Protein AF-A0A7J7K461-F1 (afdb_monomer_lite)

Organism: Bugula neritina (NCBI:txid10212)

Structure (mmCIF, N/CA/C/O backbone):
data_AF-A0A7J7K461-F1
#
_entry.id   AF-A0A7J7K461-F1
#
loop_
_atom_site.group_PDB
_atom_site.id
_atom_site.type_symbol
_atom_site.label_atom_id
_atom_site.label_alt_id
_atom_site.label_comp_id
_atom_site.label_asym_id
_atom_site.label_entity_id
_atom_site.label_seq_id
_atom_site.pdbx_PDB_ins_code
_atom_site.Cartn_x
_atom_site.Cartn_y
_atom_site.Cartn_z
_atom_site.occupancy
_atom_site.B_iso_or_equiv
_atom_site.auth_seq_id
_atom_site.auth_comp_id
_atom_site.auth_asym_id
_atom_site.auth_atom_id
_atom_site.pdbx_PDB_model_num
ATOM 1 N N . MET A 1 1 ? -11.653 11.736 0.946 1.00 48.47 1 MET A N 1
ATOM 2 C CA . MET A 1 1 ? -12.380 11.707 -0.346 1.00 48.47 1 MET A CA 1
ATOM 3 C C . MET A 1 1 ? -13.665 10.953 -0.070 1.00 48.47 1 MET A C 1
ATOM 5 O O . MET A 1 1 ? -13.584 9.875 0.488 1.00 48.47 1 MET A O 1
ATOM 9 N N . ALA A 1 2 ? -14.838 11.529 -0.335 1.00 41.44 2 ALA A N 1
ATOM 10 C CA . ALA A 1 2 ? -16.106 10.884 0.010 1.00 41.44 2 ALA A CA 1
ATOM 11 C C . ALA A 1 2 ? -16.482 9.839 -1.056 1.00 41.44 2 ALA A C 1
ATOM 13 O O . ALA A 1 2 ? -16.971 10.188 -2.126 1.00 41.44 2 ALA A O 1
ATOM 14 N N . GLY A 1 3 ? -16.220 8.566 -0.760 1.00 52.94 3 GLY A N 1
ATOM 15 C CA . GLY A 1 3 ? -16.670 7.414 -1.540 1.00 52.94 3 GLY A CA 1
ATOM 16 C C . GLY A 1 3 ? -16.218 6.110 -0.878 1.00 52.94 3 GLY A C 1
ATOM 17 O O . GLY A 1 3 ? -15.059 6.002 -0.489 1.00 52.94 3 GLY A O 1
ATOM 18 N N . ASN A 1 4 ? -17.131 5.145 -0.722 1.00 73.50 4 ASN A N 1
ATOM 19 C CA . ASN A 1 4 ? -16.883 3.815 -0.143 1.00 73.50 4 ASN A CA 1
ATOM 20 C C . ASN A 1 4 ? -15.889 3.005 -0.998 1.00 73.50 4 ASN A C 1
ATOM 22 O O . ASN A 1 4 ? -16.290 2.142 -1.778 1.00 73.50 4 ASN A O 1
ATOM 26 N N . PHE A 1 5 ? -14.593 3.266 -0.865 1.00 88.38 5 PHE A N 1
ATOM 27 C CA . PHE A 1 5 ? -13.548 2.499 -1.536 1.00 88.38 5 PHE A CA 1
ATOM 28 C C . PHE A 1 5 ? -12.649 1.835 -0.501 1.00 88.38 5 PHE A C 1
ATOM 30 O O . PHE A 1 5 ? -12.131 2.489 0.393 1.00 88.38 5 PHE A O 1
ATOM 37 N N . HIS A 1 6 ? -12.440 0.528 -0.649 1.00 94.50 6 HIS A N 1
ATOM 38 C CA . HIS A 1 6 ? -11.503 -0.230 0.185 1.00 94.50 6 HIS A CA 1
ATOM 39 C C . HIS A 1 6 ? -10.047 -0.052 -0.277 1.00 94.50 6 HIS A C 1
ATOM 41 O O . HIS A 1 6 ? -9.120 -0.210 0.515 1.00 94.50 6 HIS A O 1
ATOM 47 N N . PHE A 1 7 ? -9.846 0.289 -1.556 1.00 96.88 7 PHE A N 1
ATOM 48 C CA . PHE A 1 7 ? -8.535 0.387 -2.193 1.00 96.88 7 PHE A CA 1
ATOM 49 C C . PHE A 1 7 ? -8.368 1.678 -2.990 1.00 96.88 7 PHE A C 1
ATOM 51 O O . PHE A 1 7 ? -9.334 2.202 -3.545 1.00 96.88 7 PHE A O 1
ATOM 58 N N . TYR A 1 8 ? -7.120 2.127 -3.118 1.00 96.56 8 TYR A N 1
ATOM 59 C CA . TYR A 1 8 ? -6.719 3.214 -4.010 1.00 96.56 8 TYR A CA 1
ATOM 60 C C . TYR A 1 8 ? -5.487 2.809 -4.823 1.00 96.56 8 TYR A C 1
ATOM 62 O O . TYR A 1 8 ? -4.514 2.315 -4.259 1.00 96.56 8 TYR A O 1
ATOM 70 N N . LEU A 1 9 ? -5.511 3.025 -6.141 1.00 97.06 9 LEU A N 1
ATOM 71 C CA . LEU A 1 9 ? -4.353 2.791 -7.009 1.00 97.06 9 LEU A CA 1
ATOM 72 C C . LEU A 1 9 ? -3.371 3.966 -6.888 1.00 97.06 9 LEU A C 1
ATOM 74 O O . LEU A 1 9 ? -3.531 4.992 -7.544 1.00 97.06 9 LEU A O 1
ATOM 78 N N . ALA A 1 10 ? -2.345 3.804 -6.056 1.00 96.69 10 ALA A N 1
ATOM 79 C CA . ALA A 1 10 ? -1.248 4.752 -5.882 1.00 96.69 10 ALA A CA 1
ATOM 80 C C . ALA A 1 10 ? -0.072 4.374 -6.799 1.00 96.69 10 ALA A C 1
ATOM 82 O O . ALA A 1 10 ? 1.011 4.017 -6.335 1.00 96.69 10 ALA A O 1
ATOM 83 N N . PHE A 1 11 ? -0.311 4.375 -8.111 1.00 97.56 11 PHE A N 1
ATOM 84 C CA . PHE A 1 11 ? 0.717 4.064 -9.105 1.00 97.56 11 PHE A CA 1
ATOM 85 C C . PHE A 1 11 ? 1.523 5.305 -9.454 1.00 97.56 11 PHE A C 1
ATOM 87 O O . PHE A 1 11 ? 0.967 6.389 -9.642 1.00 97.56 11 PHE A O 1
ATOM 94 N N . GLU A 1 12 ? 2.829 5.125 -9.579 1.00 96.94 12 GLU A N 1
ATOM 95 C CA . GLU A 1 12 ? 3.735 6.164 -10.020 1.00 96.94 12 GLU A CA 1
ATOM 96 C C . GLU A 1 12 ? 3.860 6.202 -11.533 1.00 96.94 12 GLU A C 1
ATOM 98 O O . GLU A 1 12 ? 3.653 5.215 -12.237 1.00 96.94 12 GLU A O 1
ATOM 103 N N . ASN A 1 13 ? 4.194 7.387 -12.034 1.00 94.50 13 ASN A N 1
ATOM 104 C CA . ASN A 1 13 ? 4.271 7.636 -13.470 1.00 94.50 13 ASN A CA 1
ATOM 105 C C . ASN A 1 13 ? 5.458 6.909 -14.131 1.00 94.50 13 ASN A C 1
ATOM 107 O O . ASN A 1 13 ? 5.443 6.704 -15.342 1.00 94.50 13 ASN A O 1
ATOM 111 N N . SER A 1 14 ? 6.462 6.528 -13.335 1.00 93.31 14 SER A N 1
ATOM 112 C CA . SER A 1 14 ? 7.690 5.856 -13.763 1.00 93.31 14 SER A CA 1
ATOM 113 C C . SER A 1 14 ? 8.207 4.935 -12.656 1.00 93.31 14 SER A C 1
ATOM 115 O O . SER A 1 14 ? 7.968 5.185 -11.475 1.00 93.31 14 SER A O 1
ATOM 117 N N . LEU A 1 15 ? 8.958 3.896 -13.030 1.00 93.69 15 LEU A N 1
ATOM 118 C CA . LEU A 1 15 ? 9.701 3.048 -12.093 1.00 93.69 15 LEU A CA 1
ATOM 119 C C . LEU A 1 15 ? 11.124 3.599 -11.947 1.00 93.69 15 LEU A C 1
ATOM 121 O O . LEU A 1 15 ? 12.005 3.262 -12.737 1.00 93.69 15 LEU A O 1
ATOM 125 N N . CYS A 1 16 ? 11.321 4.484 -10.973 1.00 93.06 16 CYS A N 1
ATOM 126 C CA . CYS A 1 16 ? 12.596 5.145 -10.699 1.00 93.06 16 CYS A CA 1
ATOM 127 C C . CYS A 1 16 ? 12.973 4.975 -9.226 1.00 93.06 16 CYS A C 1
ATOM 129 O O . CYS A 1 16 ? 12.090 4.883 -8.375 1.00 93.06 16 CYS A O 1
ATOM 131 N N . GLU A 1 17 ? 14.275 4.962 -8.948 1.00 93.94 17 GLU A N 1
ATOM 132 C CA . GLU A 1 17 ? 14.811 4.939 -7.585 1.00 93.94 17 GLU A CA 1
ATOM 133 C C . GLU A 1 17 ? 14.325 6.166 -6.802 1.00 93.94 17 GLU A C 1
ATOM 135 O O . GLU A 1 17 ? 14.273 7.276 -7.341 1.00 93.94 17 GLU A O 1
ATOM 140 N N . ASP A 1 18 ? 13.900 5.932 -5.562 1.00 89.88 18 ASP A N 1
ATOM 141 C CA . ASP A 1 18 ? 13.364 6.904 -4.608 1.00 89.88 18 ASP A CA 1
ATOM 142 C C . ASP A 1 18 ? 12.114 7.665 -5.096 1.00 89.88 18 ASP A C 1
ATOM 144 O O . ASP A 1 18 ? 11.670 8.641 -4.481 1.00 89.88 18 ASP A O 1
ATOM 148 N N . TYR A 1 19 ? 11.487 7.218 -6.191 1.00 92.44 19 TYR A N 1
ATOM 149 C CA . TYR A 1 19 ? 10.322 7.882 -6.772 1.00 92.44 19 TYR A CA 1
ATOM 150 C C . TYR A 1 19 ? 9.018 7.361 -6.162 1.00 92.44 19 TYR A C 1
ATOM 152 O O . TYR A 1 19 ? 8.288 6.582 -6.777 1.00 92.44 19 TYR A O 1
ATOM 160 N N . ILE A 1 20 ? 8.733 7.807 -4.934 1.00 93.56 20 ILE A N 1
ATOM 161 C CA . ILE A 1 20 ? 7.483 7.546 -4.205 1.00 93.56 20 ILE A CA 1
ATOM 162 C C . ILE A 1 20 ? 6.874 8.883 -3.764 1.00 93.56 20 ILE A C 1
ATOM 164 O O . ILE A 1 20 ? 7.450 9.627 -2.970 1.00 93.56 20 ILE A O 1
ATOM 168 N N . THR A 1 21 ? 5.694 9.203 -4.292 1.00 92.44 21 THR A N 1
ATOM 169 C CA . THR A 1 21 ? 5.117 10.555 -4.271 1.00 92.44 21 THR A CA 1
ATOM 170 C C . THR A 1 21 ? 3.891 10.672 -3.364 1.00 92.44 21 THR A C 1
ATOM 172 O O . THR A 1 21 ? 3.493 9.743 -2.654 1.00 92.44 21 THR A O 1
ATOM 175 N N . GLU A 1 22 ? 3.237 11.835 -3.396 1.00 92.06 22 GLU A N 1
ATOM 176 C CA . GLU A 1 22 ? 2.046 12.143 -2.610 1.00 92.06 22 GLU A CA 1
ATOM 177 C C . GLU A 1 22 ? 0.866 11.199 -2.867 1.00 92.06 22 GLU A C 1
ATOM 179 O O . GLU A 1 22 ? -0.028 11.125 -2.026 1.00 92.06 22 GLU A O 1
ATOM 184 N N . LYS A 1 23 ? 0.843 10.471 -3.994 1.00 93.69 23 LYS A N 1
ATOM 185 C CA . LYS A 1 23 ? -0.203 9.474 -4.288 1.00 93.69 23 LYS A CA 1
ATOM 186 C C . LYS A 1 23 ? -0.261 8.390 -3.218 1.00 93.69 23 LYS A C 1
ATOM 188 O O . LYS A 1 23 ? -1.345 7.957 -2.841 1.00 93.69 23 LYS A O 1
ATOM 193 N N . PHE A 1 24 ? 0.900 7.973 -2.721 1.00 94.88 24 PHE A N 1
ATOM 194 C CA . PHE A 1 24 ? 1.010 7.005 -1.640 1.00 94.88 24 PHE A CA 1
ATOM 195 C C . PHE A 1 24 ? 0.721 7.657 -0.282 1.00 94.88 24 PHE A C 1
ATOM 197 O O . PHE A 1 24 ? -0.161 7.219 0.462 1.00 94.88 24 PHE A O 1
ATOM 204 N N . TRP A 1 25 ? 1.415 8.760 0.007 1.00 92.31 25 TRP A N 1
ATOM 205 C CA . TRP A 1 25 ? 1.380 9.409 1.318 1.00 92.31 25 TRP A CA 1
ATOM 206 C C . TRP A 1 25 ? 0.014 9.990 1.674 1.00 92.31 25 TRP A C 1
ATOM 208 O O . TRP A 1 25 ? -0.464 9.776 2.785 1.00 92.31 25 TRP A O 1
ATOM 218 N N . LYS A 1 26 ? -0.685 10.633 0.730 1.00 91.12 26 LYS A N 1
ATOM 219 C CA . LYS A 1 26 ? -2.013 11.217 0.989 1.00 91.12 26 LYS A CA 1
ATOM 220 C C . LYS A 1 26 ? -3.052 10.175 1.410 1.00 91.12 26 LYS A C 1
ATOM 222 O O . LYS A 1 26 ? -3.970 10.512 2.154 1.00 91.12 26 LYS A O 1
ATOM 227 N N . ILE A 1 27 ? -2.924 8.927 0.951 1.00 92.00 27 ILE A N 1
ATOM 228 C CA . ILE A 1 27 ? -3.837 7.836 1.325 1.00 92.00 27 ILE A CA 1
ATOM 229 C C . ILE A 1 27 ? -3.539 7.334 2.734 1.00 92.00 27 ILE A C 1
ATOM 231 O O . ILE A 1 27 ? -4.454 7.166 3.539 1.00 92.00 27 ILE A O 1
ATOM 235 N N . LEU A 1 28 ? -2.260 7.152 3.058 1.00 91.69 28 LEU A N 1
ATOM 236 C CA . LEU A 1 28 ? -1.840 6.754 4.398 1.00 91.69 28 LEU A CA 1
ATOM 237 C C . LEU A 1 28 ? -2.186 7.821 5.449 1.00 91.69 28 LEU A C 1
ATOM 239 O O . LEU A 1 28 ? -2.683 7.492 6.525 1.00 91.69 28 LEU A O 1
ATOM 243 N N . GLU A 1 29 ? -1.973 9.099 5.133 1.00 89.25 29 GLU A N 1
ATOM 244 C CA . GLU A 1 29 ? -2.259 10.229 6.025 1.00 89.25 29 GLU A CA 1
ATOM 245 C C . GLU A 1 29 ? -3.753 10.527 6.186 1.00 89.25 29 GLU A C 1
ATOM 247 O O . GLU A 1 29 ? -4.161 11.148 7.172 1.00 89.25 29 GLU A O 1
ATOM 252 N N . GLY A 1 30 ? -4.568 10.114 5.215 1.00 86.12 30 GLY A N 1
ATOM 253 C CA . GLY A 1 30 ? -6.002 10.348 5.226 1.00 86.12 30 GLY A CA 1
ATOM 254 C C . GLY A 1 30 ? -6.700 9.694 6.428 1.00 86.12 30 GLY A C 1
ATOM 255 O O . GLY A 1 30 ? -6.229 8.675 6.950 1.00 86.12 30 GLY A O 1
ATOM 256 N N . PRO A 1 31 ? -7.845 10.253 6.865 1.00 84.81 31 PRO A N 1
ATOM 257 C CA . PRO A 1 31 ? -8.683 9.635 7.893 1.00 84.81 31 PRO A CA 1
ATOM 258 C C . PRO A 1 31 ? -9.421 8.388 7.376 1.00 84.81 31 PRO A C 1
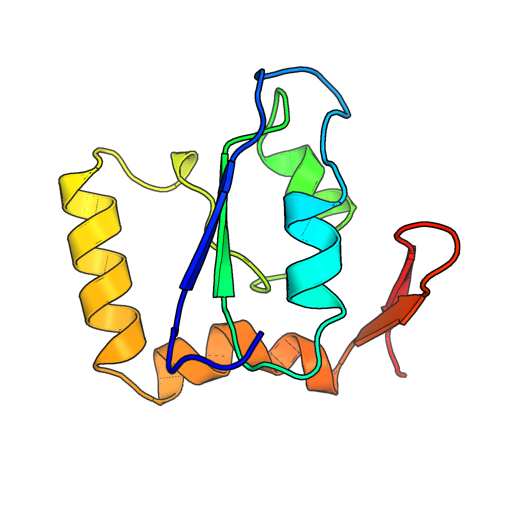ATOM 260 O O . PRO A 1 31 ? -9.920 7.600 8.175 1.00 84.81 31 PRO A O 1
ATOM 263 N N . ASP A 1 32 ? -9.490 8.214 6.055 1.00 88.06 32 ASP A N 1
ATOM 264 C CA . ASP A 1 32 ? -10.229 7.139 5.405 1.00 88.06 32 ASP A CA 1
ATOM 265 C C . ASP A 1 32 ? -9.485 5.792 5.555 1.00 88.06 32 ASP A C 1
ATOM 267 O O . ASP A 1 32 ? -8.259 5.707 5.425 1.00 88.06 32 ASP A O 1
ATOM 271 N N . LEU A 1 33 ? -10.231 4.712 5.809 1.00 92.19 33 LEU A N 1
ATOM 272 C CA . LEU A 1 33 ? -9.697 3.349 5.912 1.00 92.19 33 LEU A CA 1
ATOM 273 C C . LEU A 1 33 ? -9.523 2.732 4.519 1.00 92.19 33 LEU A C 1
ATOM 275 O O . LEU A 1 33 ? -10.256 1.832 4.121 1.00 92.19 33 LEU A O 1
ATOM 279 N N . VAL A 1 34 ? -8.556 3.255 3.770 1.00 94.81 34 VAL A N 1
ATOM 280 C CA . VAL A 1 34 ? -8.255 2.843 2.393 1.00 94.81 34 VAL A CA 1
ATOM 281 C C . VAL A 1 34 ? -6.870 2.213 2.334 1.00 94.81 34 VAL A C 1
ATOM 283 O O . VAL A 1 34 ? -5.913 2.756 2.888 1.00 94.81 34 VAL A O 1
ATOM 286 N N . ILE A 1 35 ? -6.757 1.081 1.638 1.00 97.31 35 ILE A N 1
ATOM 287 C CA . ILE A 1 35 ? -5.490 0.374 1.441 1.00 97.31 35 ILE A CA 1
ATOM 288 C C . ILE A 1 35 ? -4.879 0.806 0.093 1.00 97.31 35 ILE A C 1
ATOM 290 O O . ILE A 1 35 ? -5.490 0.578 -0.958 1.00 97.31 35 ILE A O 1
ATOM 294 N N . PRO A 1 36 ? -3.687 1.426 0.072 1.00 97.25 36 PRO A N 1
ATOM 295 C CA . PRO A 1 36 ? -3.016 1.775 -1.172 1.00 97.25 36 PRO A CA 1
ATOM 296 C C . PRO A 1 36 ? -2.478 0.522 -1.878 1.00 97.25 36 PRO A C 1
ATOM 298 O O . PRO A 1 36 ? -1.789 -0.309 -1.282 1.00 97.25 36 PRO A O 1
ATOM 301 N N . ILE A 1 37 ? -2.769 0.409 -3.172 1.00 98.38 37 ILE A N 1
ATOM 302 C CA . ILE A 1 37 ? -2.150 -0.546 -4.091 1.00 98.38 37 ILE A CA 1
ATOM 303 C C . ILE A 1 37 ? -1.072 0.219 -4.854 1.00 98.38 37 ILE A C 1
ATOM 305 O O . ILE A 1 37 ? -1.384 1.175 -5.565 1.00 98.38 37 ILE A O 1
ATOM 309 N N . VAL A 1 38 ? 0.184 -0.185 -4.702 1.00 97.88 38 VAL A N 1
ATOM 310 C CA . VAL A 1 38 ? 1.339 0.597 -5.156 1.00 97.88 38 VAL A CA 1
ATOM 311 C C . VAL A 1 38 ? 2.068 -0.079 -6.311 1.00 97.88 38 VAL A C 1
ATOM 313 O O . VAL A 1 38 ? 2.209 -1.306 -6.362 1.00 97.88 38 VAL A O 1
ATOM 316 N N . MET A 1 39 ? 2.544 0.753 -7.232 1.00 96.94 39 MET A N 1
ATOM 317 C CA . MET A 1 39 ? 3.473 0.393 -8.297 1.00 96.94 39 MET A CA 1
ATOM 318 C C . MET A 1 39 ? 4.366 1.603 -8.546 1.00 96.94 39 MET A C 1
ATOM 320 O O . MET A 1 39 ? 3.919 2.584 -9.128 1.00 96.94 39 MET A O 1
ATOM 324 N N . GLY A 1 40 ? 5.595 1.541 -8.064 1.00 94.25 40 GLY A N 1
ATOM 325 C CA . GLY A 1 40 ? 6.551 2.640 -8.053 1.00 94.25 40 GLY A CA 1
ATOM 326 C C . GLY A 1 40 ? 7.859 2.152 -7.446 1.00 94.25 40 GLY A C 1
ATOM 327 O O . GLY A 1 40 ? 7.982 0.953 -7.168 1.00 94.25 40 GLY A O 1
ATOM 328 N N . GLY A 1 41 ? 8.821 3.054 -7.259 1.00 93.25 41 GLY A N 1
ATOM 329 C CA . GLY A 1 41 ? 10.186 2.666 -6.902 1.00 93.25 41 GLY A CA 1
ATOM 330 C C . GLY A 1 41 ? 10.855 1.814 -7.990 1.00 93.25 41 GLY A C 1
ATOM 331 O O . GLY A 1 41 ? 10.214 1.258 -8.893 1.00 93.25 41 GLY A O 1
ATOM 332 N N . LEU A 1 42 ? 12.171 1.677 -7.915 1.00 92.00 42 LEU A N 1
ATOM 333 C CA . LEU A 1 42 ? 12.902 0.716 -8.737 1.00 92.00 42 LEU A CA 1
ATOM 334 C C . LEU A 1 42 ? 12.878 -0.681 -8.094 1.00 92.00 42 LEU A C 1
ATOM 336 O O . LEU A 1 42 ? 12.842 -1.709 -8.787 1.00 92.00 42 LEU A O 1
ATOM 340 N N . ARG A 1 43 ? 12.848 -0.724 -6.761 1.00 93.62 43 ARG A N 1
ATOM 341 C CA . ARG A 1 43 ? 12.908 -1.912 -5.907 1.00 93.62 43 ARG A CA 1
ATOM 342 C C . ARG A 1 43 ? 11.763 -1.898 -4.901 1.00 93.62 43 ARG A C 1
ATOM 344 O O . ARG A 1 43 ? 11.330 -0.847 -4.445 1.00 93.62 43 ARG A O 1
ATOM 351 N N . MET A 1 44 ? 11.272 -3.079 -4.534 1.00 91.12 44 MET A N 1
ATOM 352 C CA . MET A 1 44 ? 10.176 -3.179 -3.561 1.00 91.12 44 MET A CA 1
ATOM 353 C C . MET A 1 44 ? 10.605 -2.721 -2.166 1.00 91.12 44 MET A 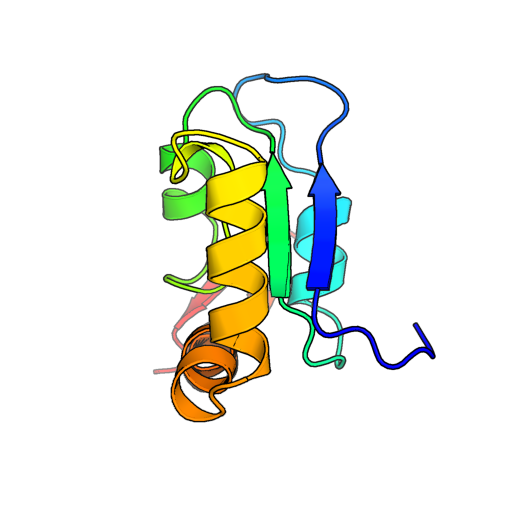C 1
ATOM 355 O O . MET A 1 44 ? 9.824 -2.078 -1.468 1.00 91.12 44 MET A O 1
ATOM 359 N N . GLU A 1 45 ? 11.862 -2.998 -1.812 1.00 94.38 45 GLU A N 1
ATOM 360 C CA . GLU A 1 45 ? 12.483 -2.604 -0.543 1.00 94.38 45 GLU A CA 1
ATOM 361 C C . GLU A 1 45 ? 12.380 -1.093 -0.257 1.00 94.38 45 GLU A C 1
ATOM 363 O O . GLU A 1 45 ? 12.377 -0.683 0.900 1.00 94.38 45 GLU A O 1
ATOM 368 N N . GLU A 1 46 ? 12.243 -0.247 -1.283 1.00 94.62 46 GLU A N 1
ATOM 369 C CA . GLU A 1 46 ? 12.055 1.199 -1.108 1.00 94.62 46 GLU A CA 1
ATOM 370 C C . GLU A 1 46 ? 10.779 1.513 -0.316 1.00 94.62 46 GLU A C 1
ATOM 372 O O . GLU A 1 46 ? 10.813 2.319 0.614 1.00 94.62 46 GLU A O 1
ATOM 377 N N . TYR A 1 47 ? 9.670 0.820 -0.597 1.00 94.62 47 TYR A N 1
ATOM 378 C CA . TYR A 1 47 ? 8.456 0.964 0.208 1.00 94.62 47 TYR A CA 1
ATOM 379 C C . TYR A 1 47 ? 8.612 0.336 1.597 1.00 94.62 47 TYR A C 1
ATOM 381 O O . TYR A 1 47 ? 8.073 0.866 2.566 1.00 94.62 47 TYR A O 1
ATOM 389 N N . GLU A 1 48 ? 9.329 -0.783 1.722 1.00 93.06 48 GLU A N 1
ATOM 390 C CA . GLU A 1 48 ? 9.574 -1.445 3.014 1.00 93.06 48 GLU A CA 1
ATOM 391 C C . GLU A 1 48 ? 10.371 -0.559 3.979 1.00 93.06 48 GLU A C 1
ATOM 393 O O . GLU A 1 48 ? 10.107 -0.565 5.181 1.00 93.06 48 GLU A O 1
ATOM 398 N N . ASN A 1 49 ? 11.300 0.238 3.450 1.00 92.25 49 ASN A N 1
ATOM 399 C CA . ASN A 1 49 ? 12.149 1.129 4.235 1.00 92.25 49 ASN A CA 1
ATOM 400 C C . ASN A 1 49 ? 11.413 2.367 4.756 1.00 92.25 49 ASN A C 1
ATOM 402 O O . ASN A 1 49 ? 11.784 2.902 5.802 1.00 92.25 49 ASN A O 1
ATOM 406 N N . ILE A 1 50 ? 10.396 2.842 4.030 1.00 91.56 50 ILE A N 1
ATOM 407 C CA . ILE A 1 50 ? 9.750 4.127 4.330 1.00 91.56 50 ILE A CA 1
ATOM 408 C C . ILE A 1 50 ? 8.330 3.988 4.868 1.00 91.56 50 ILE A C 1
ATOM 410 O O . ILE A 1 50 ? 7.853 4.913 5.515 1.00 91.56 50 ILE A O 1
ATOM 414 N N . ALA A 1 51 ? 7.640 2.874 4.620 1.00 93.56 51 ALA A N 1
ATOM 415 C CA . ALA A 1 51 ? 6.249 2.688 5.015 1.00 93.56 51 ALA A CA 1
ATOM 416 C C . ALA A 1 51 ? 6.114 1.799 6.259 1.00 93.56 51 ALA A C 1
ATOM 418 O O . ALA A 1 51 ? 6.957 0.939 6.519 1.00 93.56 51 ALA A O 1
ATOM 419 N N . PRO A 1 52 ? 5.016 1.918 7.030 1.00 94.75 52 PRO A N 1
ATOM 420 C CA . PRO A 1 52 ? 4.737 0.955 8.077 1.00 94.75 52 PRO A CA 1
ATOM 421 C C . PRO A 1 52 ? 4.551 -0.436 7.449 1.00 94.75 52 PRO A C 1
ATOM 423 O O . PRO A 1 52 ? 3.949 -0.549 6.372 1.00 94.75 52 PRO A O 1
ATOM 426 N N . PRO A 1 53 ? 5.002 -1.508 8.112 1.00 93.25 53 PRO A N 1
ATOM 427 C CA . PRO A 1 53 ? 4.817 -2.857 7.604 1.00 93.25 53 PRO A CA 1
ATOM 428 C C . PRO A 1 53 ? 3.327 -3.154 7.417 1.00 93.25 53 PRO A C 1
ATOM 430 O O . PRO A 1 53 ? 2.498 -2.774 8.248 1.00 93.25 53 PRO A O 1
ATOM 433 N N . ASN A 1 54 ? 3.001 -3.847 6.324 1.00 94.88 54 ASN A N 1
ATOM 434 C CA . ASN A 1 54 ? 1.637 -4.238 5.952 1.00 94.88 54 ASN A CA 1
ATOM 435 C C . ASN A 1 54 ? 0.664 -3.069 5.739 1.00 94.88 54 ASN A C 1
ATOM 437 O O . ASN A 1 54 ? -0.541 -3.261 5.806 1.00 94.88 54 ASN A O 1
ATOM 441 N N . SER A 1 55 ? 1.148 -1.856 5.478 1.00 96.38 55 SER A N 1
ATOM 442 C CA . SER A 1 55 ? 0.276 -0.695 5.239 1.00 96.38 55 SER A CA 1
ATOM 443 C C . SER A 1 55 ? -0.174 -0.525 3.783 1.00 96.38 55 SER A C 1
ATOM 445 O O . SER A 1 55 ? -0.932 0.395 3.482 1.00 96.38 55 SER A O 1
ATOM 447 N N . TYR A 1 56 ? 0.287 -1.389 2.875 1.00 97.44 56 TYR A N 1
ATOM 448 C CA . TYR A 1 56 ? 0.059 -1.289 1.434 1.00 97.44 56 TYR A CA 1
ATOM 449 C C . TYR A 1 56 ? 0.104 -2.657 0.746 1.00 97.44 56 TYR A C 1
ATOM 451 O O . TYR A 1 56 ? 0.564 -3.648 1.316 1.00 97.44 56 TYR A O 1
ATOM 459 N N . ILE A 1 57 ? -0.356 -2.705 -0.505 1.00 98.31 57 ILE A N 1
ATOM 460 C CA . ILE A 1 57 ? -0.285 -3.882 -1.377 1.00 98.31 57 ILE A CA 1
ATOM 461 C C . ILE A 1 57 ? 0.609 -3.551 -2.573 1.00 98.31 57 ILE A C 1
ATOM 463 O O . ILE A 1 57 ? 0.241 -2.744 -3.422 1.00 98.31 57 ILE A O 1
ATOM 467 N N . HIS A 1 58 ? 1.779 -4.184 -2.665 1.00 97.81 58 HIS A N 1
ATOM 468 C CA . HIS A 1 58 ? 2.687 -4.005 -3.801 1.00 97.81 58 HIS A CA 1
ATOM 469 C C . HIS A 1 58 ? 2.317 -4.931 -4.963 1.00 97.81 58 HIS A C 1
ATOM 471 O O . HIS A 1 58 ? 2.251 -6.147 -4.783 1.00 97.81 58 HIS A O 1
ATOM 477 N N . VAL A 1 59 ? 2.142 -4.401 -6.179 1.00 97.50 59 VAL A N 1
ATOM 478 C CA . VAL A 1 59 ? 1.730 -5.225 -7.338 1.00 97.50 59 VAL A CA 1
ATOM 479 C C . VAL A 1 59 ? 2.742 -6.318 -7.705 1.00 97.50 59 VAL A C 1
ATOM 481 O O . VAL A 1 59 ? 2.352 -7.398 -8.134 1.00 97.50 59 VAL A O 1
ATOM 484 N N . ARG A 1 60 ? 4.041 -6.070 -7.482 1.00 95.88 60 ARG A N 1
ATOM 485 C CA . ARG A 1 60 ? 5.136 -7.035 -7.731 1.00 95.88 60 ARG A CA 1
ATOM 486 C C . ARG A 1 60 ? 5.097 -8.289 -6.841 1.00 95.88 60 ARG A C 1
ATOM 488 O O . ARG A 1 60 ? 5.773 -9.254 -7.170 1.00 95.88 60 ARG A O 1
ATOM 495 N N . ASN A 1 61 ? 4.280 -8.315 -5.782 1.00 96.88 61 ASN A N 1
ATOM 496 C CA . ASN A 1 61 ? 4.034 -9.534 -4.996 1.00 96.88 61 ASN A CA 1
ATOM 497 C C . ASN A 1 61 ? 3.171 -10.567 -5.735 1.00 96.88 61 ASN A C 1
ATOM 499 O O . ASN A 1 61 ? 3.027 -11.698 -5.275 1.00 96.88 61 ASN A O 1
ATOM 503 N N . PHE A 1 62 ? 2.573 -10.193 -6.867 1.00 98.19 62 PHE A N 1
ATOM 504 C CA . PHE A 1 62 ? 1.640 -11.035 -7.600 1.00 98.19 62 PHE A CA 1
ATOM 505 C C . PHE A 1 62 ? 2.206 -11.383 -8.970 1.00 98.19 62 PHE A C 1
ATOM 507 O O . PHE A 1 62 ? 2.690 -10.536 -9.714 1.00 98.19 62 PHE A O 1
ATOM 514 N N . THR A 1 63 ? 2.079 -12.653 -9.333 1.00 97.94 63 THR A N 1
ATOM 515 C CA . THR A 1 63 ? 2.524 -13.198 -10.624 1.00 97.94 63 THR A CA 1
ATOM 516 C C . THR A 1 63 ? 1.718 -12.687 -11.822 1.00 97.94 63 THR A C 1
ATOM 518 O O . THR A 1 63 ? 2.152 -12.838 -12.960 1.00 97.94 63 THR A O 1
ATOM 521 N N . SER A 1 64 ? 0.529 -12.116 -11.599 1.00 98.38 64 SER A N 1
ATOM 522 C CA . SER A 1 64 ? -0.316 -11.545 -12.652 1.00 98.38 64 SER A CA 1
ATOM 523 C C . SER A 1 64 ? -1.366 -10.575 -12.088 1.00 98.38 64 SER A C 1
ATOM 525 O O . SER A 1 64 ? -1.724 -10.675 -10.910 1.00 98.38 64 SER A O 1
ATOM 527 N N . PRO A 1 65 ? -1.961 -9.702 -12.927 1.00 98.31 65 PRO A N 1
ATOM 528 C CA . PRO A 1 65 ? -3.106 -8.879 -12.530 1.00 98.31 65 PRO A CA 1
ATOM 529 C C . PRO A 1 65 ? -4.308 -9.696 -12.034 1.00 98.31 65 PRO A C 1
ATOM 531 O O . PRO A 1 65 ? -5.029 -9.254 -11.142 1.00 98.31 65 PRO A O 1
ATOM 534 N N . LYS A 1 66 ? -4.516 -10.908 -12.571 1.00 98.62 66 LYS A N 1
ATOM 535 C CA . LYS A 1 66 ? -5.570 -11.822 -12.105 1.00 98.62 66 LYS A CA 1
ATOM 536 C C . LYS A 1 66 ? -5.319 -12.264 -10.662 1.00 98.62 66 LYS A C 1
ATOM 538 O O . LYS A 1 66 ? -6.241 -12.197 -9.854 1.00 98.62 66 LYS A O 1
ATOM 543 N N . HIS A 1 67 ? -4.082 -12.647 -10.345 1.00 98.75 67 HIS A N 1
ATOM 544 C CA . HIS A 1 67 ? -3.684 -13.041 -8.993 1.00 98.75 67 HIS A CA 1
ATOM 545 C C . HIS A 1 67 ? -3.831 -11.868 -8.004 1.00 98.75 67 HIS A C 1
ATOM 547 O O . HIS A 1 67 ? -4.402 -12.043 -6.930 1.00 98.75 67 HIS A O 1
ATOM 553 N N . LEU A 1 68 ? -3.440 -10.647 -8.396 1.00 98.75 68 LEU A N 1
ATOM 554 C CA . LEU A 1 68 ? -3.722 -9.444 -7.603 1.00 98.75 68 LEU A CA 1
ATOM 555 C C . LEU A 1 68 ? -5.231 -9.278 -7.363 1.00 98.75 68 LEU A C 1
ATOM 557 O O . LEU A 1 68 ? -5.658 -9.093 -6.229 1.00 98.75 68 LEU A O 1
ATOM 561 N N . ALA A 1 69 ? -6.059 -9.385 -8.403 1.00 98.56 69 ALA A N 1
ATOM 562 C CA . ALA A 1 69 ? -7.507 -9.230 -8.269 1.00 98.56 69 ALA A CA 1
ATOM 563 C C . ALA A 1 69 ? -8.146 -10.297 -7.358 1.00 98.56 69 ALA A C 1
ATOM 565 O O . ALA A 1 69 ? -9.094 -9.998 -6.633 1.00 98.56 69 ALA A O 1
ATOM 566 N N . GLU A 1 70 ? -7.644 -11.534 -7.384 1.00 98.69 70 GLU A N 1
ATOM 567 C CA . GLU A 1 70 ? -8.054 -12.606 -6.467 1.00 98.69 70 GLU A CA 1
ATOM 568 C C . GLU A 1 70 ? -7.726 -12.257 -5.013 1.00 98.69 70 GLU A C 1
ATOM 570 O O . GLU A 1 70 ? -8.603 -12.358 -4.152 1.00 98.69 70 GLU A O 1
ATOM 575 N N . HIS A 1 71 ? -6.516 -11.755 -4.754 1.00 98.62 71 HIS A N 1
ATOM 576 C CA . HIS A 1 71 ? -6.112 -11.293 -3.426 1.00 98.62 71 HIS A CA 1
ATOM 577 C C . HIS A 1 71 ? -6.956 -10.116 -2.934 1.00 98.62 71 HIS A C 1
ATOM 579 O O . HIS A 1 71 ? -7.450 -10.140 -1.810 1.00 98.62 71 HIS A O 1
ATOM 585 N N . LEU A 1 72 ? -7.196 -9.109 -3.778 1.00 98.50 72 LEU A N 1
ATOM 586 C CA . LEU A 1 72 ? -8.022 -7.954 -3.411 1.00 98.50 72 LEU A CA 1
ATOM 587 C C . LEU A 1 72 ? -9.451 -8.372 -3.039 1.00 98.50 72 LEU A C 1
ATOM 589 O O . LEU A 1 72 ? -9.993 -7.862 -2.060 1.00 98.50 72 LEU A O 1
ATOM 593 N N . ARG A 1 73 ? -10.044 -9.332 -3.769 1.00 98.44 73 ARG A N 1
ATOM 594 C CA . ARG A 1 73 ? -11.356 -9.909 -3.423 1.00 98.44 73 ARG A CA 1
ATOM 595 C C . ARG A 1 73 ? -11.326 -10.620 -2.074 1.00 98.44 73 ARG A C 1
ATOM 597 O O . ARG A 1 73 ? -12.231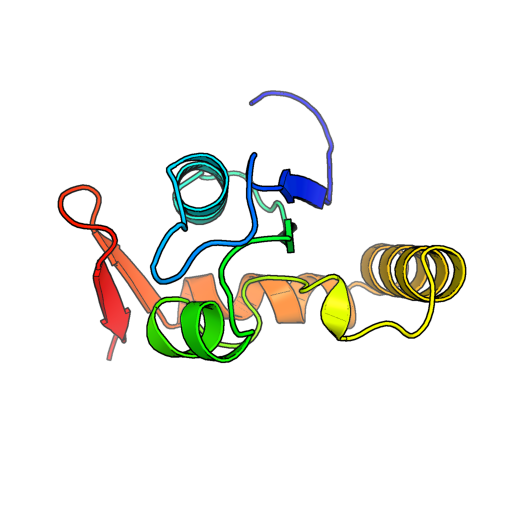 -10.407 -1.271 1.00 98.44 73 ARG A O 1
ATOM 604 N N . TYR A 1 74 ? -10.294 -11.422 -1.815 1.00 98.50 74 TYR A N 1
ATOM 605 C CA . TYR A 1 74 ? -10.117 -12.075 -0.519 1.00 98.50 74 TYR A CA 1
ATOM 606 C C . TYR A 1 74 ? -10.053 -11.047 0.617 1.00 98.50 74 TYR A C 1
ATOM 608 O O . TYR A 1 74 ? -10.817 -11.160 1.576 1.00 98.50 74 TYR A O 1
ATOM 616 N N . VAL A 1 75 ? -9.220 -10.012 0.470 1.00 98.19 75 VAL A N 1
ATOM 617 C CA . VAL A 1 75 ? -9.016 -8.971 1.486 1.00 98.19 75 VAL A CA 1
ATOM 618 C C . VAL A 1 75 ? -10.326 -8.276 1.857 1.00 98.19 75 VAL A C 1
ATOM 620 O O . VAL A 1 75 ? -10.611 -8.155 3.041 1.00 98.19 75 VAL A O 1
ATOM 623 N N . VAL A 1 76 ? -11.163 -7.879 0.891 1.00 96.44 76 VAL A N 1
ATOM 624 C CA . VAL A 1 76 ? -12.451 -7.215 1.206 1.00 96.44 76 VAL A CA 1
ATOM 625 C C . VAL A 1 76 ? -13.537 -8.172 1.687 1.00 96.44 76 VAL A C 1
ATOM 627 O O . VAL A 1 76 ? -14.469 -7.743 2.356 1.00 96.44 76 VAL A O 1
ATOM 630 N N . SER A 1 77 ? -13.438 -9.464 1.365 1.00 97.50 77 SER A N 1
ATOM 631 C CA . SER A 1 77 ? -14.386 -10.479 1.848 1.00 97.50 77 SER A CA 1
ATOM 632 C C . SER A 1 77 ? -14.089 -10.967 3.270 1.00 97.50 77 SER A C 1
ATOM 634 O O . SER A 1 77 ? -14.923 -11.638 3.876 1.00 97.50 77 SER A O 1
ATOM 636 N N . ASN A 1 78 ? -12.903 -10.659 3.803 1.00 98.12 78 ASN A N 1
ATOM 637 C CA . ASN A 1 78 ? -12.429 -11.150 5.089 1.00 98.12 78 ASN A CA 1
ATOM 638 C C . ASN A 1 78 ? -12.023 -9.979 5.989 1.00 98.12 78 ASN A C 1
ATOM 640 O O . ASN A 1 78 ? -10.961 -9.386 5.825 1.00 98.12 78 ASN A O 1
ATOM 644 N N . GLU A 1 79 ? -12.847 -9.698 6.997 1.00 96.56 79 GLU A N 1
ATOM 645 C CA . GLU A 1 79 ? -12.633 -8.593 7.936 1.00 96.56 79 GLU A CA 1
ATOM 646 C C . GLU A 1 79 ? -11.263 -8.652 8.630 1.00 96.56 79 GLU A C 1
ATOM 648 O O . GLU A 1 79 ? -10.599 -7.629 8.781 1.00 96.56 79 GLU A O 1
ATOM 653 N N . LYS A 1 80 ? -10.784 -9.847 9.004 1.00 98.12 80 LYS A N 1
ATOM 654 C CA . LYS A 1 80 ? -9.458 -9.994 9.625 1.00 98.12 80 LYS A CA 1
ATOM 655 C C . LYS A 1 80 ? -8.346 -9.623 8.647 1.00 98.12 80 LYS A C 1
ATOM 657 O O . LYS A 1 80 ? -7.392 -8.961 9.045 1.00 98.12 80 LYS A O 1
ATOM 662 N N . ALA A 1 81 ? -8.473 -10.030 7.384 1.00 98.12 81 ALA A N 1
ATOM 663 C CA . ALA A 1 81 ? -7.510 -9.688 6.344 1.00 98.12 81 ALA A CA 1
ATOM 664 C C . ALA A 1 81 ? -7.521 -8.184 6.042 1.00 98.12 81 ALA A C 1
ATOM 666 O O . ALA A 1 81 ? -6.458 -7.585 5.922 1.00 98.12 81 ALA A O 1
ATOM 667 N N . PHE A 1 82 ? -8.695 -7.555 5.975 1.00 97.31 82 PHE A N 1
ATOM 668 C CA . PHE A 1 82 ? -8.805 -6.107 5.796 1.00 97.31 82 PHE A CA 1
ATOM 669 C C . PHE A 1 82 ? -8.191 -5.337 6.975 1.00 97.31 82 PHE A C 1
ATOM 671 O O . PHE A 1 82 ? -7.338 -4.472 6.781 1.00 97.31 82 PHE A O 1
ATOM 678 N N . ASN A 1 83 ? -8.550 -5.711 8.207 1.00 96.62 83 ASN A N 1
ATOM 679 C CA . ASN A 1 83 ? -8.053 -5.065 9.422 1.00 96.62 83 ASN A CA 1
ATOM 680 C C . ASN A 1 83 ? -6.539 -5.230 9.604 1.00 96.62 83 ASN A C 1
ATOM 682 O O . ASN A 1 83 ? -5.894 -4.329 10.138 1.00 96.62 83 ASN A O 1
ATOM 686 N N . TYR A 1 84 ? -5.953 -6.325 9.113 1.00 97.62 84 TYR A N 1
ATOM 687 C CA . TYR A 1 84 ? -4.502 -6.519 9.104 1.00 97.62 84 TYR A CA 1
ATOM 688 C C . TYR A 1 84 ? -3.768 -5.385 8.372 1.00 97.62 84 TYR A C 1
ATOM 690 O O . TYR A 1 84 ? -2.774 -4.867 8.881 1.00 97.62 84 TYR A O 1
ATOM 698 N N . TYR A 1 85 ? -4.303 -4.922 7.237 1.00 97.50 85 TYR A N 1
ATOM 699 C CA . TYR A 1 85 ? -3.720 -3.807 6.480 1.00 97.50 85 TYR A CA 1
ATOM 700 C C . TYR A 1 85 ? -3.914 -2.431 7.136 1.00 97.50 85 TYR A C 1
ATOM 702 O O . TYR A 1 85 ? -3.320 -1.442 6.706 1.00 97.50 85 TYR A O 1
ATOM 710 N N . LEU A 1 86 ? -4.742 -2.341 8.179 1.00 95.62 86 LEU A N 1
ATOM 711 C CA . LEU A 1 86 ? -5.053 -1.098 8.888 1.00 95.62 86 LEU A CA 1
ATOM 712 C C . LEU A 1 86 ? -4.443 -1.050 10.292 1.00 95.62 86 LEU A C 1
ATOM 714 O O . LEU A 1 86 ? -4.348 0.026 10.885 1.00 95.62 86 LEU A O 1
ATOM 718 N N . GLU A 1 87 ? -3.980 -2.186 10.816 1.00 95.62 87 GLU A N 1
ATOM 719 C CA . GLU A 1 87 ? -3.466 -2.317 12.181 1.00 95.62 87 GLU A CA 1
ATOM 720 C C . GLU A 1 87 ? -2.271 -1.392 12.456 1.00 95.62 87 GLU A C 1
ATOM 722 O O . GLU A 1 87 ? -2.088 -0.904 13.576 1.00 95.62 87 GLU A O 1
ATOM 727 N N . TRP A 1 88 ? -1.475 -1.083 11.427 1.00 95.00 88 TRP A N 1
ATOM 728 C CA . TRP A 1 88 ? -0.353 -0.152 11.538 1.00 95.00 88 TRP A CA 1
ATOM 729 C C . TRP A 1 88 ? -0.785 1.219 12.081 1.00 95.00 88 TRP A C 1
ATOM 731 O O . TRP A 1 88 ? -0.018 1.850 12.810 1.00 95.00 88 TRP A O 1
ATOM 741 N N . ARG A 1 89 ? -2.027 1.660 11.826 1.00 92.88 89 ARG A N 1
ATOM 742 C CA . ARG A 1 89 ? -2.553 2.941 12.329 1.00 92.88 89 ARG A CA 1
ATOM 743 C C . ARG A 1 89 ? -2.581 2.995 13.856 1.00 92.88 89 ARG A C 1
ATOM 745 O O . ARG A 1 89 ? -2.476 4.080 14.427 1.00 92.88 89 ARG A O 1
ATOM 752 N N . ASN A 1 90 ? -2.639 1.852 14.539 1.00 93.31 90 ASN A N 1
ATOM 753 C CA . ASN A 1 90 ? -2.567 1.774 16.001 1.00 93.31 90 ASN A CA 1
ATOM 754 C C . ASN A 1 90 ? -1.127 1.826 16.529 1.00 93.31 90 ASN A C 1
ATOM 756 O O . ASN A 1 90 ? -0.911 2.224 17.671 1.00 93.31 90 ASN A O 1
ATOM 760 N N . LYS A 1 91 ? -0.142 1.474 15.696 1.00 93.38 91 LYS A N 1
ATOM 761 C CA . LYS A 1 91 ? 1.267 1.297 16.084 1.00 93.38 91 LYS A CA 1
ATOM 762 C C . LYS A 1 91 ? 2.175 2.448 15.643 1.00 93.38 91 LYS A C 1
ATOM 764 O O . LYS A 1 91 ? 3.186 2.694 16.295 1.00 93.38 91 LYS A O 1
ATOM 769 N N . TYR A 1 92 ? 1.813 3.173 14.585 1.00 92.88 92 TYR A N 1
ATOM 770 C CA . TYR A 1 92 ? 2.667 4.186 13.959 1.00 92.88 92 TYR A CA 1
ATOM 771 C C . TYR A 1 92 ? 1.991 5.560 13.862 1.00 92.88 92 TYR A C 1
ATOM 773 O O . TYR A 1 92 ? 0.761 5.670 13.849 1.00 92.88 92 TYR A O 1
ATOM 781 N N . ARG A 1 93 ? 2.804 6.622 13.805 1.00 88.69 93 ARG A N 1
ATOM 782 C CA . ARG A 1 93 ? 2.397 7.999 13.475 1.00 88.69 93 ARG A CA 1
ATOM 783 C C . ARG A 1 93 ? 3.089 8.447 12.194 1.00 88.69 93 ARG A C 1
ATOM 7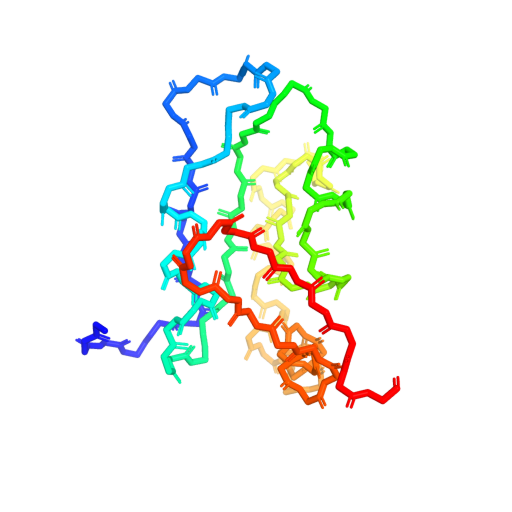85 O O . ARG A 1 93 ? 4.282 8.211 12.031 1.00 88.69 93 ARG A O 1
ATOM 792 N N . LEU A 1 94 ? 2.329 9.124 11.338 1.00 87.12 94 LEU A N 1
ATOM 793 C CA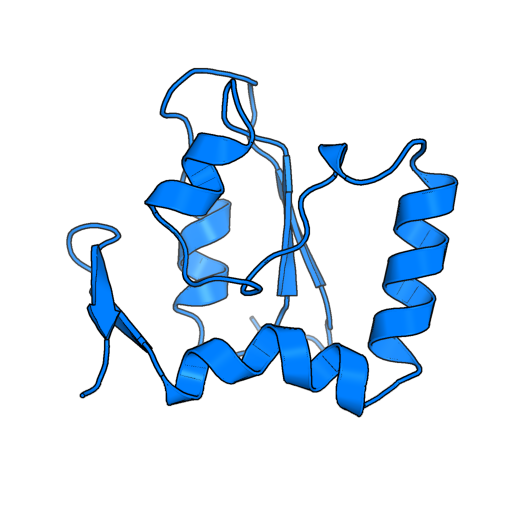 . LEU A 1 94 ? 2.811 9.790 10.130 1.00 87.12 94 LEU A CA 1
ATOM 794 C C . LEU A 1 94 ? 2.967 11.285 10.404 1.00 87.12 94 LEU A C 1
ATOM 796 O O . LEU A 1 94 ? 2.059 11.906 10.966 1.00 87.12 94 LEU A O 1
ATOM 800 N N . TYR A 1 95 ? 4.098 11.861 10.001 1.00 79.06 95 TYR A N 1
ATOM 801 C CA . TYR A 1 95 ? 4.356 13.295 10.118 1.00 79.06 95 TYR A CA 1
ATOM 802 C C . TYR A 1 95 ? 4.305 13.966 8.745 1.00 79.06 95 TYR A C 1
ATOM 804 O O . TYR A 1 95 ? 5.139 13.699 7.880 1.00 79.06 95 TYR A O 1
ATOM 812 N N . LYS A 1 96 ? 3.367 14.910 8.606 1.00 60.84 96 LYS A N 1
ATOM 813 C CA . LYS A 1 96 ? 3.035 15.626 7.361 1.00 60.84 96 LYS A CA 1
ATOM 814 C C . LYS A 1 96 ? 4.193 16.375 6.691 1.00 60.84 96 LYS A C 1
ATOM 816 O O . LYS A 1 96 ? 4.102 16.695 5.515 1.00 60.84 96 LYS A O 1
ATOM 821 N N . ASN A 1 97 ? 5.257 16.700 7.425 1.00 61.78 97 ASN A N 1
ATOM 822 C CA . ASN A 1 97 ? 6.288 17.625 6.942 1.00 61.78 97 ASN A CA 1
ATOM 823 C C . ASN A 1 97 ? 7.502 16.935 6.303 1.00 61.78 97 ASN A C 1
ATOM 825 O O . ASN A 1 97 ? 8.442 17.622 5.918 1.00 61.78 97 ASN A O 1
ATOM 829 N N . GLY A 1 98 ? 7.508 15.605 6.181 1.00 58.88 98 GLY A N 1
ATOM 830 C CA . GLY A 1 98 ? 8.662 14.916 5.600 1.00 58.88 98 GLY A CA 1
ATOM 831 C C . GLY A 1 98 ? 8.473 13.437 5.314 1.00 58.88 98 GLY A C 1
ATOM 832 O O . GLY A 1 98 ? 9.469 12.723 5.330 1.00 58.88 98 GLY A O 1
ATOM 833 N N . ASN A 1 99 ? 7.234 12.964 5.109 1.00 70.25 99 ASN A N 1
ATOM 834 C CA . ASN A 1 99 ? 6.954 11.544 4.855 1.00 70.25 99 ASN A CA 1
ATOM 835 C C . ASN A 1 99 ? 7.630 10.628 5.894 1.00 70.25 99 ASN A C 1
ATOM 837 O O . ASN A 1 99 ? 8.192 9.583 5.579 1.00 70.25 99 ASN A O 1
ATOM 841 N N . HIS A 1 100 ? 7.637 11.082 7.150 1.00 76.94 100 HIS A N 1
ATOM 842 C CA . HIS A 1 100 ? 8.366 10.437 8.232 1.00 76.94 100 HIS A CA 1
ATOM 843 C C . HIS A 1 100 ? 7.420 9.609 9.095 1.00 76.94 100 HIS A C 1
ATOM 845 O O . HIS A 1 100 ? 6.283 10.017 9.363 1.00 76.94 100 HIS A O 1
ATOM 851 N N . ILE A 1 101 ? 7.913 8.463 9.564 1.00 84.62 101 ILE A N 1
ATOM 852 C CA . ILE A 1 101 ? 7.143 7.483 10.324 1.00 84.62 101 ILE A CA 1
ATOM 853 C C . ILE A 1 101 ? 7.853 7.174 11.632 1.00 84.62 101 ILE A C 1
ATOM 855 O O . ILE A 1 101 ? 9.026 6.813 11.635 1.00 84.62 101 ILE A O 1
ATOM 859 N N . SER A 1 102 ? 7.119 7.243 12.742 1.00 86.38 102 SER A N 1
ATOM 860 C CA . SER A 1 102 ? 7.608 6.790 14.047 1.00 86.38 102 SER A CA 1
ATOM 861 C C . SER A 1 102 ? 6.669 5.764 14.673 1.00 86.38 102 SER A C 1
ATOM 863 O O . SER A 1 102 ? 5.460 5.756 14.415 1.00 86.38 102 SER A O 1
ATOM 865 N N . ARG A 1 103 ? 7.222 4.885 15.517 1.00 86.62 103 ARG A N 1
ATOM 866 C CA . ARG A 1 103 ? 6.414 4.047 16.410 1.00 86.62 103 ARG A CA 1
ATOM 867 C C . ARG A 1 103 ? 5.813 4.910 17.517 1.00 86.62 103 ARG A C 1
ATOM 869 O O . ARG A 1 103 ? 6.431 5.861 17.983 1.00 86.62 103 ARG A O 1
ATOM 876 N N . LYS A 1 104 ? 4.591 4.575 17.929 1.00 84.88 104 LYS A N 1
ATOM 877 C CA . LYS A 1 104 ? 3.870 5.288 18.994 1.00 84.88 104 LYS A CA 1
ATOM 878 C C . LYS A 1 104 ? 4.443 5.032 20.394 1.00 84.88 104 LYS A C 1
ATOM 880 O O . LYS A 1 104 ? 4.207 5.873 21.257 1.00 84.88 104 LYS A O 1
ATOM 885 N N . TYR A 1 105 ? 5.159 3.922 20.587 1.00 74.56 105 TYR A N 1
ATOM 886 C CA . TYR A 1 105 ? 5.747 3.461 21.848 1.00 74.56 105 TYR A CA 1
ATOM 887 C C . TYR A 1 105 ? 7.000 2.630 21.570 1.00 74.56 105 TYR A C 1
ATOM 889 O O . TYR A 1 105 ? 7.011 1.942 20.515 1.00 74.56 105 TYR A O 1
#

Foldseek 3Di:
DPDPEQEDELEDPDAEAPPRDVSVVVVVPDPDLHAYEYDYYVDPVSCVVQDQPLQHHYPVVAPDPVRVVVVVVVCVVDPVSSVSNVVVVVFWDADPPPSHIDGPD

Sequence (105 aa):
MAGNFHFYLAFENSLCEDYITEKFWKILEGPDLVIPIVMGGLRMEEYENIAPPNSYIHVRNFTSPKHLAEHLRYVVSNEKAFNYYLEWRNKYRLYKNGNHISRKY

Radius of gyration: 13.45 Å; chains: 1; bounding box: 32×31×36 Å

pLDDT: mean 91.25, std 10.8, range [41.44, 98.75]

Secondary structure (DSSP, 8-state):
--S--SEEEEE-SS--TT---HHHHHHHHSSS--EEEEE-SSSTHHHHHHSPTTSSEEGGGSSSHHHHHHHHHHHHH-HHHHHHTTTHHHHEEEETTTTEEEE--

InterPro domains:
  IPR001503 Glycosyl transferase family 10 [PTHR48438] (3-103)
  IPR038577 GT10-like, C-terminal domain superfamily [G3D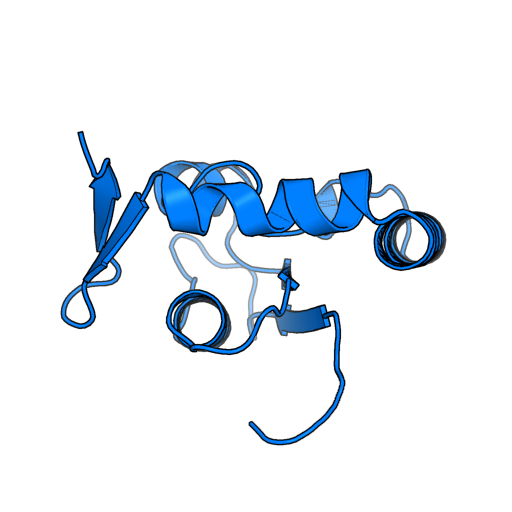SA:3.40.50.11660] (1-99)
  IPR055270 Fucosyltransferase, C-terminal [PF00852] (4-96)